Protein AF-A0A2H4ZHR0-F1 (afdb_monomer_lite)

pLDDT: mean 80.45, std 14.99, range [40.72, 96.5]

Organism: Aeromonas sobria (NCBI:txid646)

Foldseek 3Di:
DDPPPPDDPVVDPDDDDVVNVPPPDPDDDDDDDDDPVVVVVLVVVCVVVVHDSVVVVVVVVVVVD

Structure (mmCIF, N/CA/C/O backbone):
data_AF-A0A2H4ZHR0-F1
#
_entry.id   AF-A0A2H4ZHR0-F1
#
loop_
_atom_site.group_PDB
_atom_site.id
_atom_site.type_symbol
_atom_site.label_atom_id
_atom_site.label_alt_id
_atom_site.label_comp_id
_atom_site.label_asym_id
_atom_site.label_entity_id
_atom_site.label_seq_id
_atom_site.pdbx_PDB_ins_code
_atom_site.Cartn_x
_atom_site.Cartn_y
_atom_site.Cartn_z
_atom_site.occupancy
_atom_site.B_iso_or_equiv
_atom_site.auth_seq_id
_atom_site.auth_comp_id
_atom_site.auth_asym_id
_atom_site.auth_atom_id
_atom_site.pdbx_PDB_model_num
ATOM 1 N N . MET A 1 1 ? 11.794 47.044 15.003 1.00 40.72 1 MET A N 1
ATOM 2 C CA . MET A 1 1 ? 12.752 45.919 14.965 1.00 40.72 1 MET A CA 1
ATOM 3 C C . MET A 1 1 ? 12.114 44.725 15.658 1.00 40.72 1 MET A C 1
ATOM 5 O O . MET A 1 1 ? 12.036 44.717 16.879 1.00 40.72 1 MET A O 1
ATOM 9 N N . SER A 1 2 ? 11.548 43.789 14.891 1.00 56.41 2 SER A N 1
ATOM 10 C CA . SER 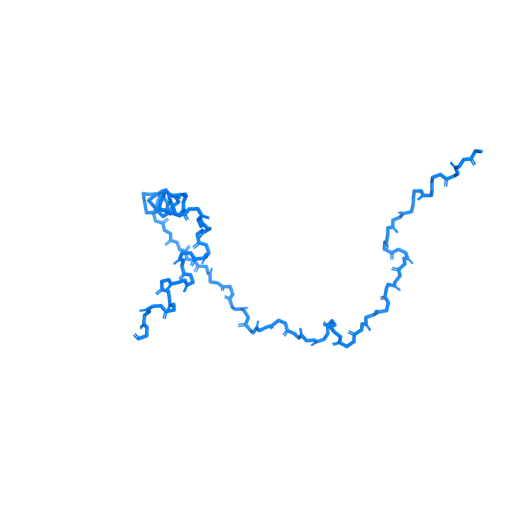A 1 2 ? 10.867 42.610 15.442 1.00 56.41 2 SER A CA 1
ATOM 11 C C . SER A 1 2 ? 11.916 41.583 15.872 1.00 56.41 2 SER A C 1
ATOM 13 O O . SER A 1 2 ? 12.669 41.086 15.036 1.00 56.41 2 SER A O 1
ATOM 15 N N . MET A 1 3 ? 12.021 41.320 17.176 1.00 57.97 3 MET A N 1
ATOM 16 C CA . MET A 1 3 ? 12.910 40.293 17.721 1.00 57.97 3 MET A CA 1
ATOM 17 C C . MET A 1 3 ? 12.338 38.917 17.385 1.00 57.97 3 MET A C 1
ATOM 19 O O . MET A 1 3 ? 11.412 38.437 18.038 1.00 57.97 3 MET A O 1
ATOM 23 N N . LEU A 1 4 ? 12.896 38.276 16.359 1.00 67.69 4 LEU A N 1
ATOM 24 C CA . LEU A 1 4 ? 12.630 36.873 16.068 1.00 67.69 4 LEU A CA 1
ATOM 25 C C . LEU A 1 4 ? 13.229 36.032 17.203 1.00 67.69 4 LEU A C 1
ATOM 27 O O . LEU A 1 4 ? 14.438 35.814 17.279 1.00 67.69 4 LEU A O 1
ATOM 31 N N . LYS A 1 5 ? 12.371 35.605 18.132 1.00 63.97 5 LYS A N 1
ATOM 32 C CA . LYS A 1 5 ? 12.727 34.759 19.272 1.00 63.97 5 LYS A CA 1
ATOM 33 C C . LYS A 1 5 ? 13.040 33.348 18.761 1.00 63.97 5 LYS A C 1
ATOM 35 O O . LYS A 1 5 ? 12.146 32.518 18.632 1.00 63.97 5 LYS A O 1
ATOM 40 N N . ALA A 1 6 ? 14.310 33.074 18.468 1.00 67.38 6 ALA A N 1
ATOM 41 C CA . ALA A 1 6 ? 14.818 31.744 18.124 1.00 67.38 6 ALA A CA 1
ATOM 42 C C . ALA A 1 6 ?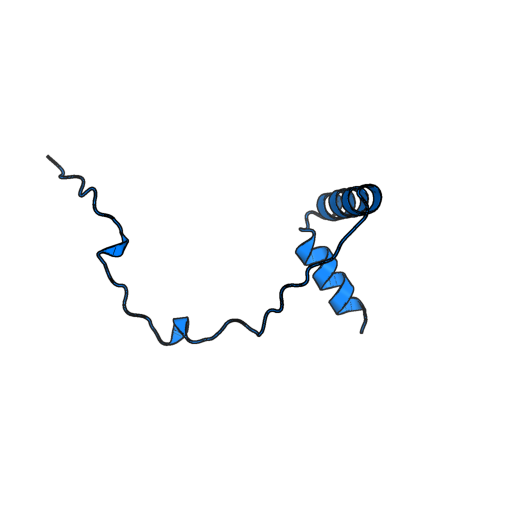 14.886 30.837 19.373 1.00 67.38 6 ALA A C 1
ATOM 44 O O . ALA A 1 6 ? 15.955 30.462 19.844 1.00 67.38 6 ALA A O 1
ATOM 45 N N . GLY A 1 7 ? 13.728 30.536 19.963 1.00 71.81 7 GLY A N 1
ATOM 46 C CA . GLY A 1 7 ? 13.593 29.579 21.058 1.00 71.81 7 GLY A CA 1
ATOM 47 C C . GLY A 1 7 ? 13.241 28.185 20.541 1.00 71.81 7 GLY A C 1
ATOM 48 O O . GLY A 1 7 ? 12.484 28.038 19.584 1.00 71.81 7 GLY A O 1
ATOM 49 N N . ARG A 1 8 ? 13.759 27.138 21.194 1.00 65.88 8 ARG A N 1
ATOM 50 C CA . ARG A 1 8 ? 13.320 25.755 20.954 1.00 65.88 8 ARG A CA 1
ATOM 51 C C . ARG A 1 8 ? 11.866 25.634 21.456 1.00 65.88 8 ARG A C 1
ATOM 53 O O . ARG A 1 8 ? 11.643 25.889 22.641 1.00 65.88 8 ARG A O 1
ATOM 60 N N . PRO A 1 9 ? 10.890 25.205 20.633 1.00 64.19 9 PRO A N 1
ATOM 61 C CA . PRO A 1 9 ? 9.469 25.144 21.018 1.00 64.19 9 PRO A CA 1
ATOM 62 C C . PRO A 1 9 ? 9.175 24.211 22.208 1.00 64.19 9 PRO A C 1
ATOM 64 O O . PRO A 1 9 ? 8.084 24.231 22.761 1.00 64.19 9 PRO A O 1
ATOM 67 N N . SER A 1 10 ? 10.164 23.432 22.658 1.00 62.03 10 SER A N 1
ATOM 68 C CA . SER A 1 10 ? 10.089 22.608 23.868 1.00 62.03 10 SER A CA 1
ATOM 69 C C . SER A 1 10 ? 10.036 23.408 25.179 1.00 62.03 10 SER A C 1
ATOM 71 O O . SER A 1 10 ? 9.820 22.809 26.231 1.00 62.03 10 SER A O 1
ATOM 73 N N . SER A 1 11 ? 10.275 24.725 25.151 1.00 60.31 11 SER A N 1
ATOM 74 C CA . SER A 1 11 ? 10.208 25.565 26.354 1.00 60.31 11 SER A CA 1
ATOM 75 C C . SER A 1 11 ? 8.772 25.864 26.798 1.00 60.31 11 SER A C 1
ATOM 77 O O . SER A 1 11 ? 8.560 26.212 27.958 1.00 60.31 11 SER A O 1
ATOM 79 N N . GLU A 1 12 ? 7.790 25.726 25.906 1.00 65.25 12 GL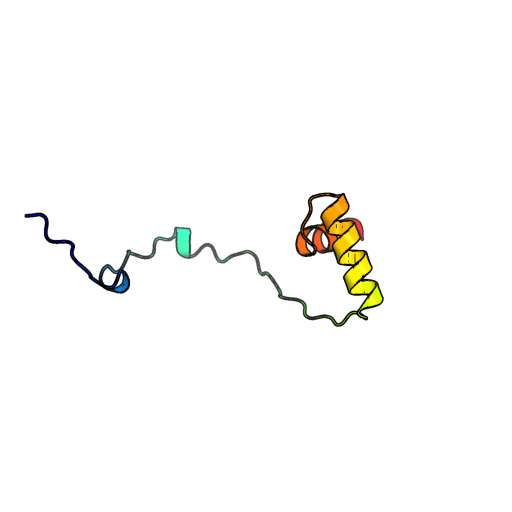U A N 1
ATOM 80 C CA . GLU A 1 12 ? 6.374 25.914 26.214 1.00 65.25 12 GLU A CA 1
ATOM 81 C C . GLU A 1 12 ? 5.740 24.538 26.435 1.00 65.25 12 GLU A C 1
ATOM 83 O O . GLU A 1 12 ? 5.321 23.850 25.503 1.00 65.25 12 GLU A O 1
ATOM 88 N N . LYS A 1 13 ? 5.728 24.090 27.695 1.00 65.00 13 LYS A N 1
ATOM 89 C CA . LYS A 1 13 ? 5.028 22.865 28.095 1.00 65.00 13 LYS A CA 1
ATOM 90 C C . LYS A 1 13 ? 3.528 23.069 27.868 1.00 65.00 13 LYS A C 1
ATOM 92 O O . LYS A 1 13 ? 2.871 23.731 28.668 1.00 65.00 13 LYS A O 1
ATOM 97 N N . ARG A 1 14 ? 2.989 22.510 26.781 1.00 69.56 14 ARG A N 1
ATOM 98 C CA . ARG A 1 14 ? 1.536 22.419 26.583 1.00 69.56 14 ARG A CA 1
ATOM 99 C C . ARG A 1 14 ? 0.952 21.536 27.696 1.00 69.56 14 ARG A C 1
ATOM 101 O O . ARG A 1 14 ? 1.521 20.472 27.952 1.00 69.56 14 ARG A O 1
ATOM 108 N N . PRO A 1 15 ? -0.136 21.946 28.367 1.00 69.50 15 PRO A N 1
ATOM 109 C CA . PRO A 1 15 ? -0.816 21.080 29.321 1.00 69.50 15 PRO A CA 1
ATOM 110 C C . PRO A 1 15 ? -1.388 19.869 28.572 1.00 69.50 15 PRO A C 1
ATOM 112 O O . PRO A 1 15 ? -2.141 20.048 27.617 1.00 69.50 15 PRO A O 1
ATOM 115 N N . MET A 1 16 ? -1.007 18.651 28.977 1.00 67.62 16 MET A N 1
ATOM 116 C CA . MET A 1 16 ? -1.636 17.424 28.475 1.00 67.62 16 MET A CA 1
ATOM 117 C C . MET A 1 16 ? -3.101 17.416 28.920 1.00 67.62 16 MET A C 1
ATOM 119 O O . MET A 1 16 ? -3.401 17.526 30.108 1.00 67.62 16 MET A O 1
ATOM 123 N N . THR A 1 17 ? -4.007 17.326 27.959 1.00 74.25 17 THR A N 1
ATOM 124 C CA . THR A 1 17 ? -5.458 17.288 28.151 1.00 74.25 17 THR A CA 1
ATOM 125 C C . THR A 1 17 ? -5.950 15.838 28.177 1.00 74.25 17 THR A C 1
ATOM 127 O O . THR A 1 17 ? -5.279 14.945 27.670 1.00 74.25 17 THR A O 1
ATOM 130 N N . MET A 1 18 ? -7.132 15.559 28.744 1.00 57.41 18 MET A N 1
ATOM 131 C CA . MET A 1 18 ? -7.705 14.195 28.740 1.00 57.41 18 MET A CA 1
ATOM 132 C C . MET A 1 18 ? -7.901 13.619 27.326 1.00 57.41 18 MET A C 1
ATOM 134 O O . MET A 1 18 ? -7.928 12.403 27.168 1.00 57.41 18 MET A O 1
ATOM 138 N N . SER A 1 19 ? -7.968 14.470 26.298 1.00 61.84 19 SER A N 1
ATOM 139 C CA . SER A 1 19 ? -7.967 14.074 24.885 1.00 61.84 19 SER A CA 1
ATOM 140 C C . SER A 1 19 ? -6.661 13.396 24.449 1.00 61.84 19 SER A C 1
ATOM 142 O O . SER A 1 19 ? -6.683 12.579 23.535 1.00 61.84 19 SER A O 1
ATOM 144 N N . ASP A 1 20 ? -5.542 13.690 25.122 1.00 60.97 20 ASP A N 1
ATOM 145 C CA . ASP A 1 20 ? -4.236 13.058 24.890 1.00 60.97 20 ASP A CA 1
ATOM 146 C C . ASP A 1 20 ? -4.130 11.663 25.553 1.00 60.97 20 ASP A C 1
ATOM 148 O O . ASP A 1 20 ? -3.197 10.913 25.268 1.00 60.97 20 ASP A O 1
ATOM 152 N N . ILE A 1 21 ? -5.073 11.308 26.444 1.00 62.34 21 ILE A N 1
ATOM 153 C CA . ILE A 1 21 ? -5.108 10.049 27.222 1.00 62.34 21 ILE A CA 1
ATOM 154 C C . ILE A 1 21 ? -5.990 8.983 26.560 1.00 62.34 21 ILE A C 1
ATOM 156 O O . ILE A 1 21 ? -5.897 7.807 26.921 1.00 62.34 21 ILE A O 1
ATOM 160 N N . SER A 1 22 ? -6.811 9.354 25.572 1.00 60.28 22 SER A N 1
ATOM 161 C CA . SER A 1 22 ? -7.482 8.399 24.686 1.00 60.28 22 SER A CA 1
ATOM 162 C C . SER A 1 22 ? -6.412 7.643 23.906 1.00 60.28 22 SER A C 1
ATOM 164 O O . SER A 1 22 ? -6.014 8.039 22.812 1.00 60.28 22 SER A O 1
ATOM 166 N N . GLY A 1 23 ? -5.871 6.597 24.533 1.00 61.34 23 GLY A N 1
ATOM 167 C CA . GLY A 1 23 ? -4.819 5.782 23.966 1.00 61.34 23 GLY A CA 1
ATOM 168 C C . GLY A 1 23 ? -5.287 5.308 22.597 1.00 61.34 23 GLY A C 1
ATOM 169 O O . GLY A 1 23 ? -6.440 4.879 22.487 1.00 61.34 23 GLY A O 1
ATOM 170 N N . PRO A 1 24 ? -4.444 5.416 21.556 1.00 62.72 24 PRO A N 1
ATOM 171 C CA . PRO A 1 24 ? -4.803 4.882 20.255 1.00 62.72 24 PRO A CA 1
ATOM 172 C C . PRO A 1 24 ? -5.240 3.431 20.457 1.00 62.72 24 PRO A C 1
ATOM 174 O O . PRO A 1 24 ? -4.655 2.731 21.297 1.00 62.72 24 PRO A O 1
ATOM 177 N N . ASP A 1 25 ? -6.263 2.995 19.715 1.00 66.62 25 ASP A N 1
ATOM 178 C CA . ASP A 1 25 ? -6.621 1.579 19.597 1.00 66.62 25 ASP A CA 1
ATOM 179 C C . ASP A 1 25 ? -5.352 0.730 19.599 1.00 66.62 25 ASP A C 1
ATOM 181 O O . ASP A 1 25 ? -4.331 1.176 19.074 1.00 66.62 25 ASP A O 1
ATOM 185 N N . LYS A 1 26 ? -5.371 -0.455 20.225 1.00 78.25 26 LYS A N 1
ATOM 186 C CA . LYS A 1 26 ? -4.169 -1.292 20.404 1.00 78.25 26 LYS A CA 1
ATOM 187 C C . LYS A 1 26 ? -3.587 -1.712 19.044 1.00 78.25 26 LYS A C 1
ATOM 189 O O . LYS A 1 26 ? -3.775 -2.837 18.591 1.00 78.25 26 LYS A O 1
ATOM 194 N N . MET A 1 27 ? -2.841 -0.813 18.411 1.00 79.25 27 MET A N 1
ATOM 195 C CA . MET A 1 27 ? -2.211 -0.985 17.116 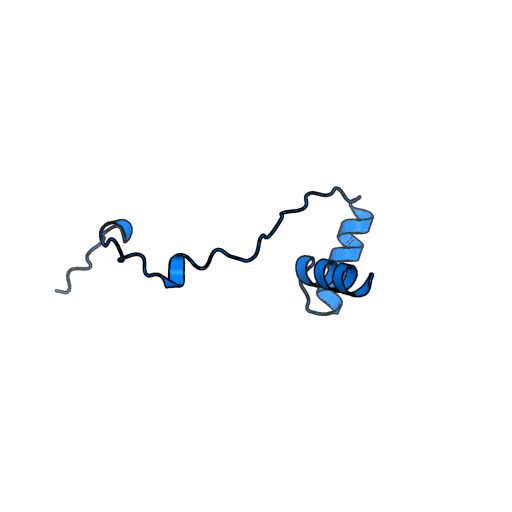1.00 79.25 27 MET A CA 1
ATOM 196 C C . MET A 1 27 ? -0.981 -1.850 17.332 1.00 79.25 27 MET A C 1
ATOM 198 O O . MET A 1 27 ? -0.021 -1.447 17.991 1.00 79.25 27 MET A O 1
ATOM 202 N N . LYS A 1 28 ? -1.002 -3.059 16.778 1.00 85.69 28 LYS A N 1
ATOM 203 C CA . LYS A 1 28 ? 0.171 -3.928 16.751 1.00 85.69 28 LYS A CA 1
ATOM 204 C C . LYS A 1 28 ? 0.901 -3.729 15.431 1.00 85.69 28 LYS A C 1
ATOM 206 O O . LYS A 1 28 ? 0.321 -3.890 14.362 1.00 85.69 28 LYS A O 1
ATOM 211 N N . ARG A 1 29 ? 2.188 -3.384 15.504 1.00 87.44 29 ARG A N 1
ATOM 212 C CA . ARG A 1 29 ? 3.061 -3.364 14.327 1.00 87.44 29 ARG A CA 1
ATOM 213 C C . ARG A 1 29 ? 3.380 -4.801 13.925 1.00 87.44 29 ARG A C 1
ATOM 215 O O . ARG A 1 29 ? 3.808 -5.590 14.763 1.00 87.44 29 ARG A O 1
ATOM 222 N N . VAL A 1 30 ? 3.216 -5.105 12.644 1.00 86.31 30 VAL A N 1
ATOM 223 C CA . VAL A 1 30 ? 3.604 -6.386 12.049 1.00 86.31 30 VAL A CA 1
ATOM 224 C C . VAL A 1 30 ? 4.881 -6.165 11.246 1.00 86.31 30 VAL A C 1
ATOM 226 O O . VAL A 1 30 ? 4.958 -5.225 10.455 1.00 86.31 30 VAL A O 1
ATOM 229 N N . ASN A 1 31 ? 5.884 -7.009 11.468 1.00 90.44 31 ASN A N 1
ATOM 230 C CA . ASN A 1 31 ? 7.066 -7.094 10.615 1.00 90.44 31 ASN A CA 1
ATOM 231 C C . ASN A 1 31 ? 6.945 -8.386 9.807 1.00 90.44 31 ASN A C 1
ATOM 233 O O . ASN A 1 31 ? 6.669 -9.437 10.384 1.00 90.44 31 ASN A O 1
ATOM 237 N N . PHE A 1 32 ? 7.131 -8.310 8.496 1.00 87.50 32 PHE A N 1
ATOM 238 C CA . PHE A 1 32 ? 7.139 -9.476 7.624 1.00 87.50 32 PHE A CA 1
ATOM 239 C C . PHE A 1 32 ? 8.151 -9.266 6.505 1.00 87.50 32 PHE A C 1
ATOM 241 O O . PHE A 1 32 ? 8.404 -8.132 6.089 1.00 87.50 32 PHE A O 1
ATOM 248 N N . ASP A 1 33 ? 8.681 -10.376 6.013 1.00 91.75 33 ASP A N 1
ATOM 249 C CA . ASP A 1 33 ? 9.611 -10.396 4.897 1.00 91.75 33 ASP A CA 1
ATOM 250 C C . ASP A 1 33 ? 8.864 -10.767 3.614 1.00 91.75 33 ASP A C 1
ATOM 252 O O . ASP A 1 33 ? 8.036 -11.680 3.587 1.00 91.75 33 ASP A O 1
ATOM 256 N N . LEU A 1 34 ? 9.162 -10.052 2.532 1.00 90.06 34 LEU A N 1
ATOM 257 C CA . LEU A 1 34 ? 8.722 -10.382 1.180 1.00 90.06 34 LEU A CA 1
ATOM 258 C C . LEU A 1 34 ? 9.938 -10.462 0.272 1.00 90.06 34 LEU A C 1
ATOM 260 O O . LEU A 1 34 ? 10.879 -9.680 0.401 1.00 90.06 34 LEU A O 1
ATOM 264 N N . SER A 1 35 ? 9.879 -11.359 -0.708 1.00 95.94 35 SER A N 1
ATOM 265 C CA . SER A 1 35 ? 10.830 -11.323 -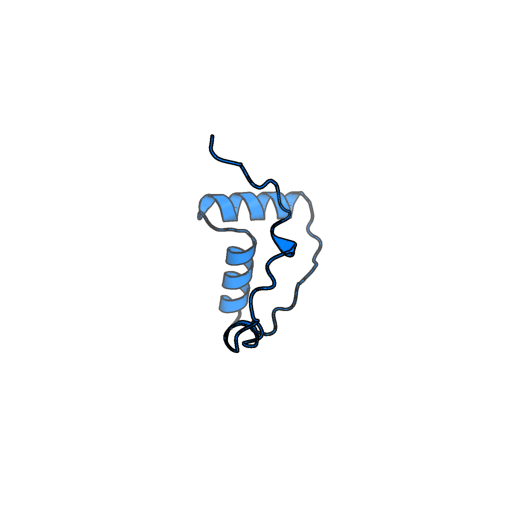1.813 1.00 95.94 35 SER A CA 1
ATOM 266 C C . SER A 1 35 ? 10.681 -10.019 -2.603 1.00 95.94 35 SER A C 1
ATOM 268 O O . SER A 1 35 ? 9.593 -9.444 -2.702 1.00 95.94 35 SER A O 1
ATOM 270 N N . GLU A 1 36 ? 11.772 -9.566 -3.216 1.00 93.81 36 GLU A N 1
ATOM 271 C CA . GLU A 1 36 ? 11.808 -8.316 -3.984 1.00 93.81 36 GLU A CA 1
ATOM 272 C C . GLU A 1 36 ? 10.756 -8.286 -5.107 1.00 93.81 36 GLU A C 1
ATOM 274 O O . GLU A 1 36 ? 10.085 -7.273 -5.328 1.00 93.81 36 GLU A O 1
ATOM 279 N N . ALA A 1 37 ? 10.539 -9.431 -5.760 1.00 95.31 37 ALA A N 1
ATOM 280 C CA . ALA A 1 37 ? 9.517 -9.590 -6.787 1.00 95.31 37 ALA A CA 1
ATOM 281 C C . ALA A 1 37 ? 8.095 -9.359 -6.241 1.00 95.31 37 ALA A C 1
ATOM 283 O O . ALA A 1 37 ? 7.286 -8.688 -6.886 1.00 95.31 37 ALA A O 1
ATOM 284 N N . LEU A 1 38 ? 7.783 -9.880 -5.049 1.00 93.81 38 LEU A N 1
ATOM 285 C CA . LEU A 1 38 ? 6.473 -9.697 -4.419 1.00 93.81 38 LEU A CA 1
ATOM 286 C C . LEU A 1 38 ? 6.288 -8.274 -3.897 1.00 93.81 38 LEU A C 1
ATOM 288 O O . LEU A 1 38 ? 5.224 -7.693 -4.096 1.00 93.81 38 LEU A O 1
ATOM 292 N N . HIS A 1 39 ? 7.326 -7.685 -3.302 1.00 94.12 39 HIS A N 1
ATOM 293 C CA . HIS A 1 39 ? 7.293 -6.288 -2.875 1.00 94.12 39 HIS A CA 1
ATOM 294 C C . HIS A 1 39 ? 7.043 -5.341 -4.059 1.00 94.12 39 HIS A C 1
ATOM 296 O O . HIS A 1 39 ? 6.213 -4.437 -3.965 1.00 94.12 39 HIS A O 1
ATOM 302 N N . THR A 1 40 ? 7.693 -5.584 -5.200 1.00 95.75 40 THR A N 1
ATOM 303 C CA . THR A 1 40 ? 7.490 -4.790 -6.421 1.00 95.75 40 THR A CA 1
ATOM 304 C C . THR A 1 40 ? 6.048 -4.881 -6.905 1.00 95.75 40 THR A C 1
ATOM 306 O O . THR A 1 40 ? 5.407 -3.856 -7.123 1.00 95.75 40 THR A O 1
ATOM 309 N N . ARG A 1 41 ? 5.498 -6.099 -6.992 1.00 95.31 41 ARG A N 1
ATOM 310 C CA . ARG A 1 41 ? 4.092 -6.313 -7.364 1.00 95.31 41 ARG A CA 1
ATOM 311 C C . ARG A 1 41 ? 3.130 -5.610 -6.409 1.00 95.31 41 ARG A C 1
ATOM 313 O O . ARG A 1 41 ? 2.214 -4.935 -6.870 1.00 95.31 41 ARG A O 1
ATOM 320 N N . LEU A 1 42 ? 3.363 -5.723 -5.101 1.00 93.50 42 LEU A N 1
ATOM 321 C CA . LEU A 1 42 ? 2.546 -5.080 -4.072 1.00 93.50 42 LEU A CA 1
ATOM 322 C C . LEU A 1 42 ? 2.569 -3.553 -4.211 1.00 93.50 42 LEU A C 1
ATOM 324 O O . LEU A 1 42 ? 1.528 -2.905 -4.132 1.00 93.50 42 LEU A O 1
ATOM 328 N N . LYS A 1 43 ? 3.744 -2.976 -4.481 1.00 95.19 43 LYS A N 1
ATOM 329 C CA . LYS A 1 43 ? 3.912 -1.533 -4.665 1.00 95.19 43 LYS A CA 1
ATOM 330 C C . LYS A 1 43 ? 3.225 -1.030 -5.936 1.00 95.19 43 LYS A C 1
ATOM 332 O O . LYS A 1 43 ? 2.548 -0.007 -5.887 1.00 95.19 43 LYS A O 1
ATOM 337 N N . THR A 1 44 ? 3.359 -1.750 -7.051 1.00 96.50 44 THR A N 1
ATOM 338 C CA . THR A 1 44 ? 2.667 -1.419 -8.306 1.00 96.50 44 THR A CA 1
ATOM 339 C C . THR A 1 44 ? 1.151 -1.513 -8.144 1.00 96.50 44 THR A C 1
ATOM 341 O O . THR A 1 44 ? 0.439 -0.616 -8.589 1.00 96.50 44 THR A O 1
ATOM 344 N N . TYR A 1 45 ? 0.657 -2.551 -7.464 1.00 95.94 45 TYR A N 1
ATOM 345 C CA . TYR A 1 45 ? -0.768 -2.717 -7.183 1.00 95.94 45 TYR A CA 1
ATOM 346 C C . TYR A 1 45 ? -1.315 -1.568 -6.327 1.00 95.94 45 TYR A C 1
ATOM 348 O O . TYR A 1 45 ? -2.285 -0.922 -6.720 1.00 95.94 45 TYR A O 1
ATOM 356 N N . ALA A 1 46 ? -0.647 -1.248 -5.215 1.00 95.88 46 ALA A N 1
ATOM 357 C CA . ALA A 1 46 ? -1.034 -0.141 -4.342 1.00 95.88 46 ALA A CA 1
ATOM 358 C C . ALA A 1 46 ? -1.076 1.196 -5.108 1.00 95.88 46 ALA A C 1
ATOM 360 O O . ALA A 1 46 ? -2.079 1.909 -5.062 1.00 95.88 46 ALA A O 1
ATOM 361 N N . ALA A 1 47 ? -0.043 1.476 -5.914 1.00 96.19 47 ALA A N 1
ATOM 362 C CA . ALA A 1 47 ? 0.014 2.674 -6.748 1.00 96.19 47 ALA A CA 1
ATOM 363 C C . ALA A 1 47 ? -1.125 2.738 -7.780 1.00 96.19 47 ALA A C 1
ATOM 365 O O . ALA A 1 47 ? -1.716 3.798 -7.965 1.00 96.19 47 ALA A O 1
ATOM 366 N N . SER A 1 48 ? -1.471 1.612 -8.416 1.00 95.50 48 SER A N 1
ATOM 367 C CA . SER A 1 48 ? -2.557 1.553 -9.407 1.00 95.50 48 SER A CA 1
ATOM 368 C C . SER A 1 48 ? -3.937 1.877 -8.824 1.00 95.50 48 SER A C 1
ATOM 370 O O . SER A 1 48 ? -4.796 2.382 -9.540 1.00 95.50 48 SER A O 1
ATOM 372 N N . GLN A 1 49 ? -4.136 1.631 -7.526 1.00 93.56 49 GLN A N 1
ATOM 373 C CA . GLN A 1 49 ? -5.382 1.938 -6.818 1.00 93.56 49 GLN A CA 1
ATOM 374 C C . GLN A 1 49 ? -5.351 3.283 -6.083 1.00 93.56 49 GLN A C 1
ATOM 376 O O . GLN A 1 49 ? -6.338 3.649 -5.452 1.00 93.56 49 GLN A O 1
ATOM 381 N N . GLY A 1 50 ? -4.229 4.011 -6.133 1.00 94.69 50 GLY A N 1
ATOM 382 C CA . GLY A 1 50 ? -4.044 5.244 -5.366 1.00 94.69 50 GLY A CA 1
ATOM 383 C C . GLY A 1 50 ? -3.999 5.024 -3.850 1.00 94.69 50 GLY A C 1
ATOM 384 O O . GLY A 1 50 ? -4.263 5.957 -3.097 1.00 94.69 50 GLY A O 1
ATOM 385 N N . LYS A 1 51 ? -3.676 3.803 -3.403 1.00 94.88 51 LYS A N 1
ATOM 386 C CA . LYS A 1 51 ? -3.625 3.410 -1.990 1.00 94.88 51 LYS A CA 1
ATOM 387 C C . LYS A 1 51 ? -2.189 3.202 -1.530 1.00 94.88 51 LYS A C 1
ATOM 389 O O . LYS A 1 51 ? -1.274 2.940 -2.313 1.00 94.88 51 LYS A O 1
ATOM 394 N N . SER A 1 52 ? -1.982 3.275 -0.227 1.00 94.06 52 SER A N 1
ATOM 395 C CA . SER A 1 52 ? -0.752 2.841 0.421 1.00 94.06 52 SER A CA 1
ATOM 396 C C . SER A 1 52 ? -0.724 1.320 0.587 1.00 94.06 52 SER A C 1
ATOM 398 O O . SER A 1 52 ? -1.754 0.657 0.687 1.00 94.06 52 SER A O 1
ATOM 400 N N . ILE A 1 53 ? 0.481 0.752 0.692 1.00 92.19 53 ILE A N 1
ATOM 401 C CA . ILE A 1 53 ? 0.658 -0.678 0.999 1.00 92.19 53 ILE A CA 1
ATOM 402 C C . ILE A 1 53 ? -0.039 -1.045 2.320 1.00 92.19 53 ILE A C 1
ATOM 404 O O . IL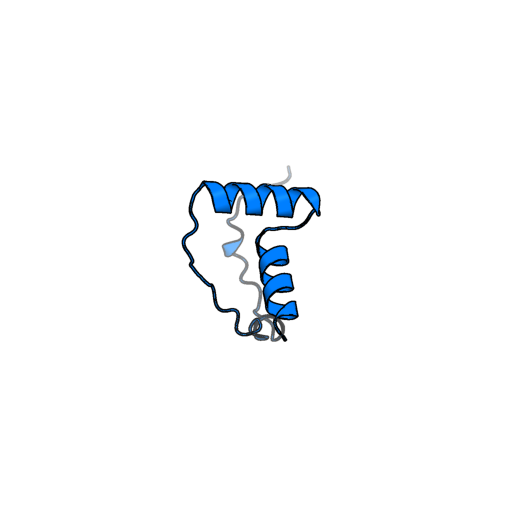E A 1 53 ? -0.595 -2.131 2.438 1.00 92.19 53 ILE A O 1
ATOM 408 N N . LYS A 1 54 ? -0.042 -0.129 3.299 1.00 91.44 54 LYS A N 1
ATOM 409 C CA . LYS A 1 54 ? -0.738 -0.318 4.574 1.00 91.44 54 LYS A CA 1
ATOM 410 C C . LYS A 1 54 ? -2.238 -0.501 4.358 1.00 91.44 54 LYS A C 1
ATOM 412 O O . LYS A 1 54 ? -2.783 -1.461 4.875 1.00 91.44 54 LYS A O 1
ATOM 417 N N . GLU A 1 55 ? -2.878 0.389 3.604 1.00 92.94 55 GLU A N 1
ATOM 418 C CA . GLU A 1 55 ? -4.321 0.316 3.333 1.00 92.94 55 GLU A CA 1
ATOM 419 C C . GLU A 1 55 ? -4.678 -0.959 2.580 1.00 92.94 55 GLU A C 1
ATOM 421 O O . GLU A 1 55 ? -5.585 -1.663 2.998 1.00 92.94 55 GLU A O 1
ATOM 426 N N . VAL A 1 56 ? -3.907 -1.319 1.549 1.00 93.88 56 VAL A N 1
ATOM 427 C CA . VAL A 1 56 ? -4.114 -2.573 0.807 1.00 93.88 56 VAL A CA 1
ATOM 428 C C . VAL A 1 56 ? -4.049 -3.794 1.731 1.00 93.88 56 VAL A C 1
ATOM 430 O O . VAL A 1 56 ? -4.878 -4.693 1.622 1.00 93.88 56 VAL A O 1
ATOM 433 N N . LEU A 1 57 ? -3.070 -3.843 2.639 1.00 92.31 57 LEU A N 1
ATOM 434 C CA . LEU A 1 57 ? -2.936 -4.951 3.586 1.00 92.31 57 LEU A CA 1
ATOM 435 C C . LEU A 1 57 ? -4.035 -4.939 4.652 1.00 92.31 57 LEU A C 1
ATOM 437 O O . LEU A 1 57 ? -4.522 -6.004 5.016 1.00 92.31 57 LEU A O 1
ATOM 441 N N . THR A 1 58 ? -4.431 -3.763 5.139 1.00 91.88 58 THR A N 1
ATOM 442 C CA . THR A 1 58 ? -5.542 -3.626 6.086 1.00 91.88 58 THR A CA 1
ATOM 443 C C . THR A 1 58 ? -6.845 -4.112 5.457 1.00 91.88 58 THR A C 1
ATOM 445 O O . THR A 1 58 ? -7.488 -4.981 6.029 1.00 91.88 58 THR A O 1
ATOM 448 N N . GLU A 1 59 ? -7.183 -3.639 4.256 1.00 92.94 59 GLU A N 1
ATOM 449 C CA . GLU A 1 59 ? -8.387 -4.050 3.522 1.00 92.94 59 GLU A CA 1
ATOM 450 C C . GLU A 1 59 ? -8.390 -5.549 3.223 1.00 92.94 59 GLU A C 1
ATOM 452 O O . GLU A 1 59 ? -9.414 -6.214 3.363 1.00 92.94 59 GLU A O 1
ATOM 457 N N . PHE A 1 60 ? -7.235 -6.102 2.836 1.00 91.62 60 PHE A N 1
ATOM 458 C CA . PHE A 1 60 ? -7.105 -7.539 2.627 1.00 91.62 60 PHE A CA 1
ATOM 459 C C . PHE A 1 60 ? -7.429 -8.316 3.906 1.00 91.62 60 PHE A C 1
ATOM 461 O O . PHE A 1 60 ? -8.176 -9.285 3.847 1.00 91.62 60 PHE A O 1
ATOM 468 N N . VAL A 1 61 ? -6.907 -7.885 5.060 1.00 91.19 61 VAL A N 1
ATOM 469 C CA . VAL A 1 61 ? -7.166 -8.537 6.354 1.00 91.19 61 VAL A CA 1
ATOM 470 C C . VAL A 1 61 ? -8.617 -8.358 6.809 1.00 91.19 61 VAL A C 1
ATOM 472 O O . VAL A 1 61 ? -9.198 -9.301 7.336 1.00 91.19 61 VAL A O 1
ATOM 475 N N . GLU A 1 62 ? -9.219 -7.192 6.582 1.00 92.06 62 GLU A N 1
ATOM 476 C CA . GLU A 1 62 ? -10.640 -6.940 6.863 1.00 92.06 62 GLU A CA 1
ATOM 477 C C . GLU A 1 62 ? -11.563 -7.833 6.019 1.00 92.06 62 GLU A C 1
ATOM 479 O O . GLU A 1 62 ? -12.605 -8.269 6.501 1.00 92.06 62 GLU A O 1
ATOM 484 N N . GLY A 1 63 ? -11.160 -8.151 4.785 1.00 90.75 63 GLY A N 1
ATOM 485 C CA . GLY A 1 63 ? -11.889 -9.040 3.878 1.00 90.75 63 GLY A CA 1
ATOM 486 C C . GLY A 1 63 ? -11.694 -10.543 4.117 1.00 90.75 63 GLY A C 1
ATOM 487 O O . GLY A 1 63 ? -12.322 -11.332 3.417 1.00 90.75 63 GLY A O 1
ATOM 488 N N . LEU A 1 64 ? -10.843 -10.961 5.065 1.00 86.50 64 LEU A N 1
ATOM 489 C CA . LEU A 1 64 ? -10.637 -12.378 5.427 1.00 86.50 64 LEU A CA 1
ATOM 490 C C . LEU A 1 64 ? -11.717 -12.936 6.381 1.00 86.50 64 LEU A C 1
ATOM 492 O O . LEU A 1 64 ? -11.561 -14.059 6.865 1.00 86.50 64 LEU A O 1
ATOM 496 N N . ALA A 1 65 ? -12.759 -12.153 6.677 1.00 60.00 65 ALA A N 1
ATOM 497 C CA . ALA A 1 65 ? -13.875 -12.522 7.550 1.00 60.00 65 ALA A CA 1
ATOM 498 C C . ALA A 1 65 ? -14.826 -13.557 6.925 1.00 60.00 65 ALA A C 1
ATOM 500 O O . ALA A 1 65 ? -15.153 -13.427 5.723 1.00 60.00 65 ALA A O 1
#

Sequence (65 aa):
MSMLKAGRPSSEKRPMTMSDISGPDKMKRVNFDLSEALHTRLKTYAASQGKSIKEVLTEFVEGLA

Secondary structure (DSSP, 8-state):
--------GGGS-PPPPGGGTS-------------HHHHHHHHHHHHHTT--HHHHHHHHHHTT-

InterPro domains:
  IPR010985 Ribbon-helix-helix [SSF47598] (16-63)
  IPR013321 Arc-type ribbon-helix-helix [G3DSA:1.10.1220.10] (1-64)
  IPR015354 DNA partition complex, ParG [PF09274] (25-62)

Radius of gyration: 21.06 Å; chains: 1; bounding box: 29×58×39 Å